Protein AF-C8NET8-F1 (afdb_monomer_lite)

Sequence (168 aa):
TKLTEAFQKNFKSFRMDRVSQWMNQAQMARPAFWRYFIEEGQDEGNPSFALRLFYNDDKLGVYVELSFIERKMNERSLMLQNKVLECEPNRNILYVASDFQKNATAYEGNVSNRDELIRAVKEEEVRKVILRRPVFLEKNKDEIEEELADALKELIPFYETIYMNEVN

Organism: NCBI:txid638301

Foldseek 3Di:
DVLVVLLCVLDDFWDKDDDDPQVVVVVPPDQRFFIWIHGPPDQQQAWTWGWTWDADPNFTWIKGKGAGDPVSHDPCNQVLQQCLLVDQFDQQKWKWFAAPVRDIDIDGRDPVVSVVVVVCVVVRRTSGIMMIHIQTPPDDPVSSSVSSSVSCVVCVVSCCRSPVVPPD

pLDDT: mean 88.05, std 14.68, range [40.94, 98.69]

Structure (mmCIF, N/CA/C/O backbone):
data_AF-C8NET8-F1
#
_entry.id   AF-C8NET8-F1
#
loop_
_atom_site.group_PDB
_atom_site.id
_atom_site.type_symbol
_atom_site.label_atom_id
_atom_site.label_alt_id
_atom_site.label_comp_id
_atom_site.label_asym_id
_atom_site.label_entity_id
_atom_site.label_seq_id
_atom_site.pdbx_PDB_ins_code
_atom_site.Cartn_x
_atom_site.Cartn_y
_atom_site.Cartn_z
_atom_site.occupancy
_atom_site.B_iso_or_equiv
_atom_site.auth_seq_id
_atom_site.auth_comp_id
_atom_site.auth_asym_id
_atom_site.auth_atom_id
_atom_site.pdbx_PDB_model_num
ATOM 1 N N . THR A 1 1 ? -13.999 11.581 8.798 1.00 70.19 1 THR A N 1
ATOM 2 C CA . THR A 1 1 ? -14.996 10.516 9.025 1.00 70.19 1 THR A CA 1
ATOM 3 C C . THR A 1 1 ? -14.444 9.547 10.027 1.00 70.19 1 THR A C 1
ATOM 5 O O . THR A 1 1 ? -13.226 9.418 10.126 1.00 70.19 1 THR A O 1
ATOM 8 N N . LYS A 1 2 ? -15.334 8.839 10.729 1.00 83.75 2 LYS A N 1
ATOM 9 C CA . LYS A 1 2 ? -14.977 7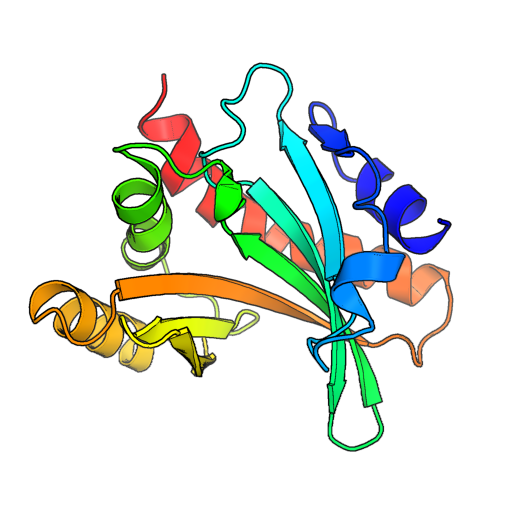.990 11.873 1.00 83.75 2 LYS A CA 1
ATOM 10 C C . LYS A 1 2 ? -13.880 6.968 11.558 1.00 83.75 2 LYS A C 1
ATOM 12 O O . LYS A 1 2 ? -12.962 6.829 12.350 1.00 83.75 2 LYS A O 1
ATOM 17 N N . LEU A 1 3 ? -13.915 6.336 10.381 1.00 84.88 3 LEU A N 1
ATOM 18 C CA . LEU A 1 3 ? -12.897 5.355 9.986 1.00 84.88 3 LEU A CA 1
ATOM 19 C C . LEU A 1 3 ? -11.511 5.988 9.775 1.00 84.88 3 LEU A C 1
ATOM 21 O O . LEU A 1 3 ? -10.520 5.481 10.285 1.00 84.88 3 LEU A O 1
ATOM 25 N N . THR A 1 4 ? -11.425 7.137 9.091 1.00 85.19 4 THR A N 1
ATOM 26 C CA . THR A 1 4 ? -10.139 7.850 8.960 1.00 85.19 4 THR A CA 1
ATOM 27 C C . THR A 1 4 ? -9.629 8.408 10.271 1.00 85.19 4 THR A C 1
ATOM 29 O O . THR A 1 4 ? -8.427 8.466 10.467 1.00 85.19 4 THR A O 1
ATOM 32 N N . GLU A 1 5 ? -10.531 8.848 11.148 1.00 87.50 5 GLU A N 1
ATOM 33 C CA . GLU A 1 5 ? -10.164 9.346 12.473 1.00 87.50 5 GLU A CA 1
ATOM 34 C C . GLU A 1 5 ? -9.640 8.208 13.347 1.00 87.50 5 GLU A C 1
ATOM 36 O O . GLU A 1 5 ? -8.664 8.405 14.057 1.00 87.50 5 GLU A O 1
ATOM 41 N N . ALA A 1 6 ? -10.238 7.016 13.265 1.00 88.19 6 ALA A N 1
ATOM 42 C CA . ALA A 1 6 ? -9.724 5.821 13.921 1.00 88.19 6 ALA A CA 1
ATOM 43 C C . ALA A 1 6 ? -8.339 5.440 13.387 1.00 88.19 6 ALA A C 1
ATOM 45 O O . ALA A 1 6 ? -7.408 5.295 14.171 1.00 88.19 6 ALA A O 1
ATOM 46 N N . PHE A 1 7 ? -8.175 5.375 12.062 1.00 90.38 7 PHE A N 1
ATOM 47 C CA . PHE A 1 7 ? -6.888 5.042 11.455 1.00 90.38 7 PHE A CA 1
ATOM 48 C C . PHE A 1 7 ? -5.795 6.077 11.769 1.00 90.38 7 PHE A C 1
ATOM 50 O O . PHE A 1 7 ? -4.673 5.698 12.089 1.00 90.38 7 PHE A O 1
ATOM 57 N N . GLN A 1 8 ? -6.133 7.374 11.774 1.00 90.50 8 GLN A N 1
ATOM 58 C CA . GLN A 1 8 ? -5.212 8.466 12.117 1.00 90.50 8 GLN A CA 1
ATOM 59 C C . GLN A 1 8 ? -4.581 8.303 13.508 1.00 90.50 8 GLN A C 1
ATOM 61 O O . GLN A 1 8 ? -3.432 8.693 13.690 1.00 90.50 8 GLN A O 1
ATOM 66 N N . LYS A 1 9 ? -5.301 7.737 14.489 1.00 92.06 9 LYS A N 1
ATOM 67 C CA . LYS A 1 9 ? -4.782 7.544 15.858 1.00 92.06 9 LYS A CA 1
ATOM 68 C C . LYS A 1 9 ? -3.564 6.622 15.915 1.00 92.06 9 LYS A C 1
ATOM 70 O O . LYS A 1 9 ? -2.822 6.679 16.889 1.00 92.06 9 LYS A O 1
ATOM 75 N N . ASN A 1 10 ? -3.363 5.790 14.892 1.00 91.44 10 ASN A N 1
ATOM 76 C CA . ASN A 1 10 ? -2.220 4.886 14.814 1.00 91.44 10 ASN A CA 1
ATOM 77 C C . ASN A 1 10 ? -0.929 5.590 14.360 1.00 91.44 10 ASN A C 1
ATOM 79 O O . ASN A 1 10 ? 0.146 5.001 14.448 1.00 91.44 10 ASN A O 1
ATOM 83 N N . PHE A 1 11 ? -1.009 6.843 13.901 1.00 88.44 11 PHE A N 1
ATOM 84 C CA . PHE A 1 11 ? 0.150 7.624 13.480 1.00 88.44 11 PHE A CA 1
ATOM 85 C C . PHE A 1 11 ? 0.521 8.688 14.514 1.00 88.44 11 PHE A C 1
ATOM 87 O O . PHE A 1 11 ? -0.349 9.361 15.066 1.00 88.44 11 PHE A O 1
ATOM 94 N N . LYS A 1 12 ? 1.827 8.891 14.724 1.00 84.12 12 LYS A N 1
ATOM 95 C CA . LYS A 1 12 ? 2.348 9.972 15.579 1.00 84.12 12 LYS A CA 1
ATOM 96 C C . LYS A 1 12 ? 2.581 11.272 14.806 1.00 84.12 12 LYS A C 1
ATOM 98 O O . LYS A 1 12 ? 2.173 12.327 15.270 1.00 84.12 12 LYS A O 1
ATOM 103 N N . SER A 1 13 ? 3.234 11.175 13.648 1.00 87.31 13 SER A N 1
ATOM 104 C CA . SER A 1 13 ? 3.774 12.296 12.862 1.00 87.31 13 SER A CA 1
ATOM 105 C C . SER A 1 13 ? 3.052 12.515 11.530 1.00 87.31 13 SER A C 1
ATOM 107 O O . SER A 1 13 ? 3.574 13.208 10.671 1.00 87.31 13 SER A O 1
ATOM 109 N N . PHE A 1 14 ? 1.882 11.911 11.300 1.00 90.50 14 PHE A N 1
ATOM 110 C CA . PHE A 1 14 ? 1.199 12.001 10.004 1.00 90.50 14 PHE A CA 1
ATOM 111 C C . PHE A 1 14 ? 0.026 12.967 10.062 1.00 90.50 14 PHE A C 1
ATOM 113 O O . PHE A 1 14 ? -0.776 12.937 10.995 1.00 90.50 14 PHE A O 1
ATOM 120 N N . ARG A 1 15 ? -0.141 13.757 9.003 1.00 89.81 15 ARG A N 1
ATOM 121 C CA . ARG A 1 15 ? -1.323 14.582 8.767 1.00 89.81 15 ARG A CA 1
ATOM 122 C C . ARG A 1 15 ? -2.241 13.925 7.744 1.00 89.81 15 ARG A C 1
ATOM 124 O O . ARG A 1 15 ? -1.801 13.382 6.731 1.00 89.81 15 ARG A O 1
ATOM 131 N N . MET A 1 16 ? -3.547 14.059 7.946 1.00 87.06 16 MET A N 1
ATOM 132 C CA . MET A 1 16 ? -4.504 13.691 6.908 1.00 87.06 16 MET A CA 1
ATOM 133 C C . MET A 1 16 ? -4.528 14.748 5.799 1.00 87.06 16 MET A C 1
ATOM 135 O O . MET A 1 16 ? -4.688 15.938 6.083 1.00 87.06 16 MET A O 1
ATOM 139 N N . ASP A 1 17 ? -4.471 14.328 4.534 1.00 78.81 17 ASP A N 1
ATOM 140 C CA . ASP A 1 17 ? -4.678 15.249 3.411 1.00 78.81 17 ASP A CA 1
ATOM 141 C C . ASP A 1 17 ? -6.120 15.809 3.415 1.00 78.81 17 ASP A C 1
ATOM 143 O O . ASP A 1 17 ? -7.048 15.265 4.047 1.00 78.81 17 ASP A O 1
ATOM 147 N N . ARG A 1 18 ? -6.326 16.934 2.718 1.00 66.88 18 ARG A N 1
ATOM 148 C CA . ARG A 1 18 ? -7.662 17.501 2.505 1.00 66.88 18 ARG A CA 1
ATOM 149 C C . ARG A 1 18 ? -8.527 16.471 1.787 1.00 66.88 18 ARG A C 1
ATOM 151 O O . ARG A 1 18 ? -8.076 15.772 0.882 1.00 66.88 18 ARG A O 1
ATOM 158 N N . VAL A 1 19 ? -9.800 16.405 2.170 1.00 57.34 19 VAL A N 1
ATOM 159 C CA . VAL A 1 19 ? -10.776 15.564 1.473 1.00 57.34 19 VAL A CA 1
ATOM 160 C C . VAL A 1 19 ? -10.811 16.023 0.016 1.00 57.34 19 VAL A C 1
ATOM 162 O O . VAL A 1 19 ? -11.105 17.186 -0.265 1.00 57.34 19 VAL A O 1
ATOM 165 N N . SER A 1 20 ? -10.461 15.136 -0.917 1.00 53.28 20 SER A N 1
ATOM 166 C CA . SER A 1 20 ? -10.640 15.420 -2.338 1.00 53.28 20 SER A CA 1
ATOM 167 C C . SER A 1 20 ? -12.110 15.750 -2.568 1.00 53.28 20 SER A C 1
ATOM 169 O O . SER A 1 20 ? -12.959 14.985 -2.114 1.00 53.28 20 SER A O 1
ATOM 171 N N . GLN A 1 21 ? -12.40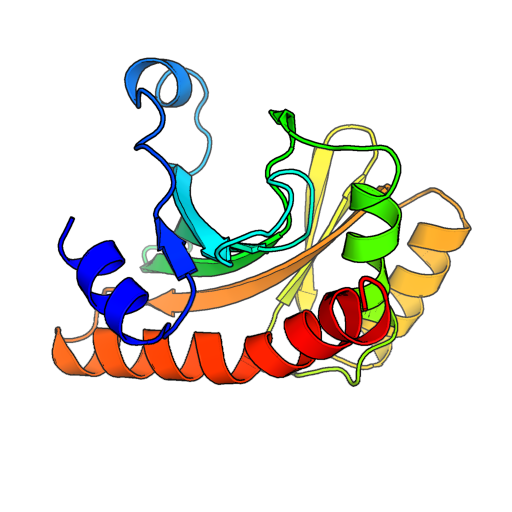4 16.857 -3.252 1.00 47.03 21 GLN A N 1
ATOM 172 C CA . GLN A 1 21 ? -13.761 17.241 -3.650 1.00 47.03 21 GLN A CA 1
ATOM 173 C C . GLN A 1 21 ? -14.424 16.052 -4.368 1.00 47.03 21 GLN A C 1
ATOM 175 O O . GLN A 1 21 ? -14.146 15.761 -5.531 1.00 47.03 21 GLN A O 1
ATOM 180 N N . TRP A 1 22 ? -15.236 15.312 -3.614 1.00 48.44 22 TRP A N 1
ATOM 181 C CA . TRP A 1 22 ? -15.704 13.955 -3.916 1.00 48.44 22 TRP A CA 1
ATOM 182 C C . TRP A 1 22 ? -16.609 13.915 -5.161 1.00 48.44 22 TRP A C 1
ATOM 184 O O . TRP A 1 22 ? -16.718 12.899 -5.844 1.00 48.44 22 TRP A O 1
ATOM 194 N N . MET A 1 23 ? -17.164 15.076 -5.521 1.00 43.41 23 MET A N 1
ATOM 195 C CA . MET A 1 23 ? -18.025 15.303 -6.682 1.00 43.41 23 MET A CA 1
ATOM 196 C C . MET A 1 23 ? -17.353 14.971 -8.026 1.00 43.41 23 MET A C 1
ATOM 198 O O . MET A 1 23 ? -18.024 14.489 -8.931 1.00 43.41 23 MET A O 1
ATOM 202 N N . ASN A 1 24 ? -16.031 15.143 -8.149 1.00 47.72 24 ASN A N 1
ATOM 203 C CA . ASN A 1 24 ? -15.316 14.866 -9.404 1.00 47.72 24 ASN A CA 1
ATOM 204 C C . ASN A 1 24 ? -14.891 13.396 -9.568 1.00 47.72 24 ASN A C 1
ATOM 206 O O . ASN A 1 24 ? -14.505 12.999 -10.662 1.00 47.72 24 ASN A O 1
ATOM 210 N N . GLN A 1 25 ? -14.939 12.582 -8.506 1.00 43.22 25 GLN A N 1
ATOM 211 C CA . GLN A 1 25 ? -14.560 11.163 -8.579 1.00 43.22 25 GLN A CA 1
ATOM 212 C C . GLN A 1 25 ? -15.761 10.227 -8.712 1.00 43.22 25 GLN A C 1
ATOM 214 O O . GLN A 1 25 ? -15.610 9.173 -9.306 1.00 43.22 25 GLN A O 1
ATOM 219 N N . ALA A 1 26 ? -16.957 10.615 -8.259 1.00 40.94 26 ALA A N 1
ATOM 220 C CA . ALA A 1 26 ? -18.168 9.808 -8.446 1.00 40.94 26 ALA A CA 1
ATOM 221 C C . ALA A 1 26 ? -18.617 9.691 -9.924 1.00 40.94 26 ALA A C 1
ATOM 223 O O . ALA A 1 26 ? -19.374 8.789 -10.264 1.00 40.94 26 ALA A O 1
ATOM 224 N N . GLN A 1 27 ? -18.141 10.577 -10.810 1.00 42.53 27 GLN A N 1
ATOM 225 C CA . GLN A 1 27 ? -18.457 10.561 -12.249 1.00 42.53 27 GLN A CA 1
ATOM 226 C C . GLN A 1 27 ? -17.671 9.512 -13.054 1.00 42.53 27 GLN A C 1
ATOM 228 O O . GLN A 1 27 ? -18.074 9.152 -14.155 1.00 42.53 27 GLN A O 1
ATOM 233 N N . MET A 1 28 ? -16.560 9.002 -12.521 1.00 44.81 28 MET A N 1
ATOM 234 C CA . MET A 1 28 ? -15.821 7.877 -13.093 1.00 44.81 28 MET A CA 1
ATOM 235 C C . MET A 1 28 ? -15.858 6.785 -12.039 1.00 44.81 28 MET A C 1
ATOM 237 O O . MET A 1 28 ? -15.259 7.013 -11.003 1.00 44.81 28 MET A O 1
ATOM 241 N N . ALA A 1 29 ? -16.536 5.657 -12.270 1.00 43.72 29 ALA A N 1
ATOM 242 C CA . ALA A 1 29 ? -16.750 4.534 -11.341 1.00 43.72 29 ALA A CA 1
ATOM 243 C C . ALA A 1 29 ? -15.458 3.892 -10.767 1.00 43.72 29 ALA A C 1
ATOM 245 O O . ALA A 1 29 ? -15.189 2.705 -10.923 1.00 43.72 29 ALA A O 1
ATOM 246 N N . ARG A 1 30 ? -14.618 4.692 -10.117 1.00 52.53 30 ARG A N 1
ATOM 247 C CA . ARG A 1 30 ? -13.421 4.313 -9.390 1.00 52.53 30 ARG A CA 1
ATOM 248 C C . ARG A 1 30 ? -13.862 4.010 -7.964 1.00 52.53 30 ARG A C 1
ATOM 250 O O . ARG A 1 30 ? -14.689 4.759 -7.434 1.00 52.53 30 ARG A O 1
ATOM 257 N N . PRO A 1 31 ? -13.316 2.961 -7.329 1.00 50.69 31 PRO A N 1
ATOM 258 C CA . PRO A 1 31 ? -13.587 2.682 -5.928 1.00 50.69 31 PRO A CA 1
ATOM 259 C C . PRO A 1 31 ? -13.393 3.967 -5.126 1.00 50.69 31 PRO A C 1
ATOM 261 O O . PRO A 1 31 ? -12.364 4.633 -5.279 1.00 50.69 31 PRO A O 1
ATOM 264 N N . ALA A 1 32 ? -14.429 4.357 -4.378 1.00 54.16 32 ALA A N 1
ATOM 265 C CA . ALA A 1 32 ? -14.519 5.648 -3.715 1.00 54.16 32 ALA A CA 1
ATOM 266 C C . ALA A 1 32 ? -13.227 5.918 -2.935 1.00 54.16 32 ALA A C 1
ATOM 268 O O . ALA A 1 32 ? -12.942 5.288 -1.914 1.00 54.16 32 ALA A O 1
ATOM 269 N N . PHE A 1 33 ? -12.406 6.823 -3.465 1.00 57.44 33 PHE A N 1
ATOM 270 C CA . PHE A 1 33 ? -11.142 7.177 -2.851 1.00 57.44 33 PHE A CA 1
ATOM 271 C C . PHE A 1 33 ? -11.403 7.725 -1.455 1.00 57.44 33 PHE A C 1
ATOM 273 O O . PHE A 1 33 ? -12.188 8.665 -1.288 1.00 57.44 33 PHE A O 1
ATOM 280 N N . TRP A 1 34 ? -10.705 7.158 -0.473 1.00 73.88 34 TRP A N 1
ATOM 281 C CA . TRP A 1 34 ? -10.628 7.730 0.850 1.00 73.88 34 TRP A CA 1
ATOM 282 C C . TRP A 1 34 ? -9.188 8.204 1.141 1.00 73.88 34 TRP A C 1
ATOM 284 O O . TRP A 1 34 ? -8.192 7.664 0.684 1.00 73.88 34 TRP A O 1
ATOM 294 N N . ARG A 1 35 ? -9.125 9.342 1.818 1.00 87.06 35 ARG A N 1
ATOM 295 C CA . ARG A 1 35 ? -7.994 10.101 2.377 1.00 87.06 35 ARG A CA 1
ATOM 296 C C . ARG A 1 35 ? -6.586 9.463 2.398 1.00 87.06 35 ARG A C 1
ATOM 298 O O . ARG A 1 35 ? -6.410 8.342 2.869 1.00 87.06 35 ARG A O 1
ATOM 305 N N . TYR A 1 36 ? -5.591 10.272 2.013 1.00 91.25 36 TYR A N 1
ATOM 306 C CA . TYR A 1 36 ? -4.164 10.032 2.272 1.00 91.25 36 TYR A CA 1
ATOM 307 C C . TYR A 1 36 ? -3.746 10.506 3.673 1.00 91.25 36 TYR A C 1
ATOM 309 O O . TYR A 1 36 ? -4.323 11.455 4.215 1.00 91.25 36 TYR A O 1
ATOM 317 N N . PHE A 1 37 ? -2.705 9.873 4.204 1.00 93.56 37 PHE A N 1
ATOM 318 C CA . PHE A 1 37 ? -2.039 10.137 5.475 1.00 93.56 37 PHE A CA 1
ATOM 319 C C . PHE A 1 37 ? -0.557 10.348 5.168 1.00 93.56 37 PHE A C 1
ATOM 321 O O . PHE A 1 37 ? 0.158 9.397 4.852 1.00 93.56 37 PHE A O 1
ATOM 328 N N . ILE A 1 38 ? -0.118 11.602 5.203 1.00 92.50 38 ILE A N 1
ATOM 329 C CA . ILE A 1 38 ? 1.209 12.043 4.754 1.00 92.50 38 ILE A CA 1
ATOM 330 C C . ILE A 1 38 ? 2.027 12.396 5.989 1.00 92.50 38 ILE A C 1
ATOM 332 O O . ILE A 1 38 ? 1.509 13.095 6.862 1.00 92.50 38 ILE A O 1
ATOM 336 N N . GLU A 1 39 ? 3.272 11.937 6.077 1.00 92.19 39 GLU A N 1
ATOM 337 C CA . GLU A 1 39 ? 4.133 12.311 7.197 1.00 92.19 39 GLU A CA 1
ATOM 338 C C . GLU A 1 39 ? 4.399 13.828 7.201 1.00 92.19 39 GLU A C 1
ATOM 340 O O . GLU A 1 39 ? 4.477 14.489 6.161 1.00 92.19 39 GLU A O 1
ATOM 345 N N . GLU A 1 40 ? 4.475 14.431 8.380 1.00 90.38 40 GLU A N 1
ATOM 346 C CA . GLU A 1 40 ? 4.793 15.845 8.527 1.00 90.38 40 GLU A CA 1
ATOM 347 C C . GLU A 1 40 ? 6.200 16.133 7.987 1.00 90.38 40 GLU A C 1
ATOM 349 O O . GLU A 1 40 ? 7.168 15.461 8.322 1.00 90.38 40 GLU A O 1
ATOM 354 N N . GLY A 1 41 ? 6.312 17.142 7.118 1.00 87.25 41 GLY A N 1
ATOM 355 C CA . GLY A 1 41 ? 7.569 17.491 6.447 1.00 87.25 41 GLY A CA 1
ATOM 356 C C . GLY A 1 41 ? 7.889 16.665 5.194 1.00 87.25 41 GLY A C 1
ATOM 357 O O . GLY A 1 41 ? 8.791 17.046 4.453 1.00 87.25 41 GLY A O 1
ATOM 358 N N . GLN A 1 42 ? 7.134 15.601 4.900 1.00 87.94 42 GLN A N 1
ATOM 359 C CA . GLN A 1 42 ? 7.303 14.804 3.683 1.00 87.94 42 GLN A CA 1
ATOM 360 C C . GLN A 1 42 ? 6.729 15.509 2.435 1.00 87.94 42 GLN A C 1
ATOM 362 O O . GLN A 1 42 ? 5.657 16.122 2.475 1.00 87.94 42 GLN A O 1
ATOM 367 N N . ASP A 1 43 ? 7.425 15.370 1.299 1.00 89.56 43 ASP A N 1
ATOM 368 C CA . ASP A 1 43 ? 6.922 15.767 -0.024 1.00 89.56 43 ASP A CA 1
ATOM 369 C C . ASP A 1 43 ? 5.705 14.912 -0.425 1.00 89.56 43 ASP A C 1
ATOM 371 O O . ASP A 1 43 ? 5.748 13.684 -0.376 1.00 89.56 43 ASP A O 1
ATOM 375 N N . GLU A 1 44 ? 4.612 15.550 -0.856 1.00 89.25 44 GLU A N 1
ATOM 376 C CA . GLU A 1 44 ? 3.342 14.866 -1.164 1.00 89.25 44 GLU A CA 1
ATOM 377 C C . GLU A 1 44 ? 3.417 13.898 -2.362 1.00 89.25 44 GLU A C 1
ATOM 379 O O . GLU A 1 44 ? 2.481 13.126 -2.590 1.00 89.25 44 GLU A O 1
ATOM 384 N N . GLY A 1 45 ? 4.490 13.959 -3.153 1.00 90.31 45 GLY A N 1
ATOM 385 C CA . GLY A 1 45 ? 4.790 13.013 -4.221 1.00 90.31 45 GLY A CA 1
ATOM 386 C C . GLY A 1 45 ? 5.454 11.725 -3.739 1.00 90.31 45 GLY A C 1
ATOM 387 O O . GLY A 1 45 ? 5.514 10.761 -4.503 1.00 90.31 45 GLY A O 1
ATOM 388 N N . ASN A 1 46 ? 5.938 11.670 -2.501 1.00 91.75 46 ASN A N 1
ATOM 389 C CA . ASN A 1 46 ? 6.599 10.483 -1.968 1.00 91.75 46 ASN A CA 1
ATOM 390 C C . ASN A 1 46 ? 5.580 9.431 -1.479 1.00 91.75 46 ASN A C 1
ATOM 392 O O . ASN A 1 46 ? 4.407 9.757 -1.257 1.00 91.75 46 ASN A O 1
ATOM 396 N N . PRO A 1 47 ? 5.993 8.154 -1.345 1.00 93.69 47 PRO A N 1
ATOM 397 C CA . PRO A 1 47 ? 5.125 7.101 -0.824 1.00 93.69 47 PRO A CA 1
ATOM 398 C C . PRO A 1 47 ? 4.564 7.442 0.561 1.00 93.69 47 PRO A C 1
ATOM 400 O O . PRO A 1 47 ? 5.273 7.943 1.418 1.00 93.69 47 PRO A O 1
ATOM 403 N N . SER A 1 48 ? 3.286 7.174 0.782 1.00 94.00 48 SER A N 1
ATOM 404 C CA . SER A 1 48 ? 2.474 7.576 1.929 1.00 94.00 48 SER A CA 1
ATOM 405 C C . SER A 1 48 ? 1.297 6.595 2.074 1.00 94.00 48 SER A C 1
ATOM 407 O O . SER A 1 48 ? 1.034 5.762 1.197 1.00 94.00 48 SER A O 1
ATOM 409 N N . PHE A 1 49 ? 0.580 6.644 3.196 1.00 95.75 49 PHE A N 1
ATOM 410 C CA . PHE A 1 49 ? -0.538 5.738 3.441 1.00 95.75 49 PHE A CA 1
ATOM 411 C C . PHE A 1 49 ? -1.865 6.297 2.925 1.00 95.75 49 PHE A C 1
ATOM 413 O O . PHE A 1 49 ? -2.102 7.504 2.926 1.00 95.75 49 PHE A O 1
ATOM 420 N N . ALA A 1 50 ? -2.777 5.417 2.525 1.00 94.00 50 ALA A N 1
ATOM 421 C CA . ALA A 1 50 ? -4.146 5.768 2.163 1.00 94.00 50 ALA A CA 1
ATOM 422 C C . ALA A 1 50 ? -5.142 4.704 2.627 1.00 94.00 50 ALA A C 1
ATOM 424 O O . ALA A 1 50 ? -4.784 3.544 2.821 1.00 94.00 50 ALA A O 1
ATOM 425 N N . LEU A 1 51 ? -6.414 5.096 2.740 1.00 92.94 51 LEU A N 1
ATOM 426 C CA . LEU A 1 51 ? -7.526 4.151 2.850 1.00 92.94 51 LEU A CA 1
ATOM 427 C C . LEU A 1 51 ? -8.309 4.107 1.537 1.00 92.94 51 LEU A C 1
ATOM 429 O O . LEU A 1 51 ? -8.804 5.123 1.069 1.00 92.94 51 LEU A O 1
ATOM 433 N N . ARG A 1 52 ? -8.495 2.939 0.927 1.00 90.81 52 ARG A N 1
ATOM 434 C CA . ARG A 1 52 ? -9.314 2.812 -0.295 1.00 90.81 52 ARG A CA 1
ATOM 435 C C . ARG A 1 52 ? -10.523 1.949 -0.028 1.00 90.81 52 ARG A C 1
ATOM 437 O O . ARG A 1 52 ? -10.346 0.796 0.338 1.00 90.81 52 ARG A O 1
ATOM 444 N N . LEU A 1 53 ? -11.728 2.470 -0.251 1.00 88.56 53 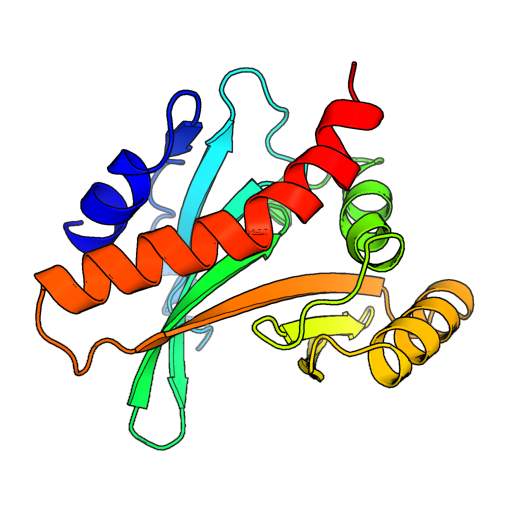LEU A N 1
ATOM 445 C CA . LEU A 1 53 ? -12.924 1.637 -0.186 1.00 88.56 53 LEU A CA 1
ATOM 446 C C . LEU A 1 53 ? -12.867 0.582 -1.292 1.00 88.56 53 LEU A C 1
ATOM 448 O O . LEU A 1 53 ? -12.536 0.904 -2.433 1.00 88.56 53 LEU A O 1
ATOM 452 N N . PHE A 1 54 ? -13.227 -0.650 -0.964 1.00 88.12 54 PHE A N 1
ATOM 453 C CA . PHE A 1 54 ? -13.501 -1.682 -1.947 1.00 88.12 54 PHE A CA 1
ATOM 454 C C . PHE A 1 54 ? -14.803 -2.395 -1.604 1.00 88.12 54 PHE A C 1
ATOM 456 O O . PHE A 1 54 ? -15.207 -2.484 -0.445 1.00 88.12 54 PHE A O 1
ATOM 463 N N . TYR A 1 55 ? -15.449 -2.898 -2.645 1.00 88.31 55 TYR A N 1
ATOM 464 C CA . TYR A 1 55 ? -16.565 -3.817 -2.542 1.00 88.31 55 TYR A CA 1
ATOM 465 C C . TYR A 1 55 ? -16.291 -4.940 -3.534 1.00 88.31 55 TYR A C 1
ATOM 467 O O . TYR A 1 55 ? -16.178 -4.672 -4.730 1.00 88.31 55 TYR A O 1
ATOM 475 N N . ASN A 1 56 ? -16.074 -6.151 -3.031 1.00 82.62 56 ASN A N 1
ATOM 476 C CA . ASN A 1 56 ? -15.759 -7.316 -3.851 1.00 82.62 56 ASN A CA 1
ATOM 477 C C . ASN A 1 56 ? -16.355 -8.574 -3.221 1.00 82.62 56 ASN A C 1
ATOM 479 O O . ASN A 1 56 ? -16.306 -8.707 -2.000 1.00 82.62 56 ASN A O 1
ATOM 483 N N . ASP A 1 57 ? -16.883 -9.478 -4.047 1.00 86.06 57 ASP A N 1
ATOM 484 C CA . ASP A 1 57 ? -17.509 -10.736 -3.611 1.00 86.06 57 ASP A CA 1
ATOM 485 C C . ASP A 1 57 ? -18.515 -10.531 -2.462 1.00 86.06 57 ASP A C 1
ATOM 487 O O . ASP A 1 57 ? -18.449 -11.188 -1.425 1.00 86.06 57 ASP A O 1
ATOM 491 N N . ASP A 1 58 ? -19.393 -9.538 -2.628 1.00 86.19 58 ASP A N 1
ATOM 492 C CA . ASP A 1 58 ? -20.392 -9.075 -1.654 1.00 86.19 58 ASP A CA 1
ATOM 493 C C . ASP A 1 58 ? -19.847 -8.544 -0.315 1.00 86.19 58 ASP A C 1
ATOM 495 O O . ASP A 1 58 ? -20.623 -8.185 0.572 1.00 86.19 58 ASP A O 1
ATOM 499 N N . LYS A 1 59 ? -18.526 -8.390 -0.181 1.00 89.44 59 LYS A N 1
ATOM 500 C CA . LYS A 1 59 ? -17.875 -7.879 1.029 1.00 89.44 59 LYS A CA 1
ATOM 501 C C . LYS A 1 59 ? -17.439 -6.433 0.874 1.00 89.44 59 LYS A C 1
ATOM 503 O O . LYS A 1 59 ? -16.696 -6.073 -0.043 1.00 89.44 59 LYS A O 1
ATOM 508 N N . LEU A 1 60 ? -17.856 -5.603 1.829 1.00 90.06 60 LEU A N 1
ATOM 509 C CA . LEU A 1 60 ? -17.401 -4.222 1.962 1.00 90.06 60 LEU A CA 1
ATOM 510 C C . LEU A 1 60 ? -16.138 -4.161 2.823 1.00 90.06 60 LEU A C 1
ATOM 512 O O . LEU A 1 60 ? -16.087 -4.713 3.923 1.00 90.06 60 LEU A O 1
ATOM 516 N N . GLY A 1 61 ? -15.132 -3.436 2.350 1.00 92.81 61 GLY A N 1
ATOM 517 C CA . GLY A 1 61 ? -13.871 -3.288 3.058 1.00 92.81 61 GLY A CA 1
ATOM 518 C C . GLY A 1 61 ? -13.143 -1.997 2.723 1.00 92.81 61 GLY A C 1
ATOM 519 O O . GLY A 1 61 ? -13.550 -1.220 1.854 1.00 92.81 61 GLY A O 1
ATOM 520 N N . VAL A 1 62 ? -12.026 -1.782 3.408 1.00 93.19 62 VAL A N 1
ATOM 521 C CA . VAL A 1 62 ? -11.012 -0.816 2.993 1.00 93.19 62 VAL A CA 1
ATOM 522 C C . VAL A 1 62 ? -9.671 -1.499 2.814 1.00 93.19 62 VAL A C 1
ATOM 524 O O . VAL A 1 62 ? -9.304 -2.390 3.571 1.00 93.19 62 VAL A O 1
ATOM 527 N N . TYR A 1 63 ? -8.907 -1.061 1.825 1.00 95.62 63 TYR A N 1
ATOM 528 C CA . TYR A 1 63 ? -7.482 -1.330 1.796 1.00 95.62 63 TYR A CA 1
ATOM 529 C C . TYR A 1 63 ? -6.763 -0.264 2.604 1.00 95.62 63 TYR A C 1
ATOM 531 O O . TYR A 1 63 ? -6.942 0.924 2.328 1.00 95.62 63 TYR A O 1
ATOM 539 N N . VAL A 1 64 ? -5.911 -0.690 3.533 1.00 97.12 64 VAL A N 1
ATOM 540 C CA . VAL A 1 64 ? -4.761 0.118 3.931 1.00 97.12 64 VAL A CA 1
ATOM 541 C C . VAL A 1 64 ? -3.737 -0.004 2.810 1.00 97.12 64 VAL A C 1
ATOM 543 O O . VAL A 1 64 ? -3.327 -1.106 2.452 1.00 97.12 64 VAL A O 1
ATOM 546 N N . GLU A 1 65 ? -3.401 1.116 2.186 1.00 96.62 65 GLU A N 1
ATOM 547 C CA . GLU A 1 65 ? -2.587 1.180 0.974 1.00 96.62 65 GLU A CA 1
ATOM 548 C C . GLU A 1 65 ? -1.300 1.956 1.258 1.00 96.62 65 GLU A C 1
ATOM 550 O O . GLU A 1 65 ? -1.372 3.068 1.776 1.00 96.62 65 GLU A O 1
ATOM 555 N N . LEU A 1 66 ? -0.145 1.400 0.885 1.00 97.31 66 LEU A N 1
ATOM 556 C CA . LEU A 1 66 ? 1.117 2.138 0.781 1.00 97.31 66 LEU A CA 1
ATOM 557 C C . LEU A 1 66 ? 1.327 2.487 -0.695 1.00 97.31 66 LEU A C 1
ATOM 559 O O . LEU A 1 66 ? 1.571 1.607 -1.524 1.00 97.31 66 LEU A O 1
ATOM 563 N N . SER A 1 67 ? 1.161 3.765 -1.029 1.00 94.94 67 SER A N 1
ATOM 564 C CA . SER A 1 67 ? 1.202 4.282 -2.403 1.00 94.94 67 SER A CA 1
ATOM 565 C C . SER A 1 67 ? 1.639 5.747 -2.421 1.00 94.94 67 SER A C 1
ATOM 567 O O . SER A 1 67 ? 1.903 6.318 -1.380 1.00 94.94 67 SER A O 1
ATOM 569 N N . PHE A 1 68 ? 1.641 6.417 -3.568 1.00 92.25 68 PHE A N 1
ATOM 570 C CA . PHE A 1 68 ? 1.813 7.872 -3.628 1.00 92.25 68 PHE A CA 1
ATOM 571 C C . PHE A 1 68 ? 0.601 8.558 -4.267 1.00 92.25 68 PHE A C 1
ATOM 573 O O . PHE A 1 68 ? -0.260 7.935 -4.906 1.00 92.25 68 PHE A O 1
ATOM 580 N N . ILE A 1 69 ? 0.520 9.878 -4.103 1.00 90.62 69 ILE A N 1
ATOM 581 C CA . ILE A 1 69 ? -0.520 10.695 -4.724 1.00 90.62 69 ILE A CA 1
ATOM 582 C C . ILE A 1 69 ? -0.142 10.943 -6.187 1.00 90.62 69 ILE A C 1
ATOM 584 O O . ILE A 1 69 ? 0.671 11.809 -6.483 1.00 90.62 69 ILE A O 1
ATOM 588 N N . GLU A 1 70 ? -0.771 10.235 -7.131 1.00 89.75 70 GLU A N 1
ATOM 589 C CA . GLU A 1 70 ? -0.391 10.282 -8.560 1.00 89.75 70 GLU A CA 1
ATOM 590 C C . GLU A 1 70 ? -0.325 11.710 -9.143 1.00 89.75 70 GLU A C 1
ATOM 592 O O . GLU A 1 70 ? 0.570 12.038 -9.910 1.00 89.75 70 GLU A O 1
ATOM 597 N N . ARG A 1 71 ? -1.249 12.599 -8.752 1.00 88.25 71 ARG A N 1
ATOM 598 C CA . ARG A 1 71 ? -1.270 14.009 -9.202 1.00 88.25 71 ARG A CA 1
ATOM 599 C C . ARG A 1 71 ? -0.180 14.895 -8.576 1.00 88.25 71 ARG A C 1
ATOM 601 O O . ARG A 1 71 ? -0.075 16.058 -8.950 1.00 88.25 71 ARG A O 1
ATOM 608 N N . LYS A 1 72 ? 0.539 14.392 -7.572 1.00 90.81 72 LYS A N 1
ATOM 609 C CA . LYS A 1 72 ? 1.665 15.051 -6.890 1.00 90.81 72 LYS A CA 1
ATOM 610 C C . LYS A 1 72 ? 2.998 14.365 -7.194 1.00 90.81 72 LYS A C 1
ATOM 612 O O . LYS A 1 72 ? 4.001 14.734 -6.605 1.00 90.81 72 LYS A O 1
ATOM 617 N N . MET A 1 73 ? 2.996 13.380 -8.093 1.00 91.06 73 MET A N 1
ATOM 618 C CA . MET A 1 73 ? 4.181 12.625 -8.484 1.00 91.06 73 MET A CA 1
ATOM 619 C C . MET A 1 73 ? 5.334 13.560 -8.881 1.00 91.06 73 MET A C 1
ATOM 621 O O . MET A 1 73 ? 5.140 14.493 -9.660 1.00 91.06 73 MET A O 1
ATOM 625 N N . ASN A 1 74 ? 6.523 13.270 -8.362 1.00 89.81 74 ASN A N 1
ATOM 626 C CA . ASN A 1 74 ? 7.790 13.923 -8.662 1.00 89.81 74 ASN A CA 1
ATOM 627 C C . ASN A 1 74 ? 8.738 12.933 -9.378 1.00 89.81 74 ASN A C 1
ATOM 629 O O . ASN A 1 74 ? 8.379 11.782 -9.640 1.00 89.81 74 ASN A O 1
ATOM 633 N N . GLU A 1 75 ? 9.949 13.378 -9.714 1.00 90.56 75 GLU A N 1
ATOM 634 C CA . GLU A 1 75 ? 10.958 12.568 -10.420 1.00 90.56 75 GLU A CA 1
ATOM 635 C C . GLU A 1 75 ? 11.375 11.286 -9.674 1.00 90.56 75 GLU A C 1
ATOM 637 O O . GLU A 1 75 ? 11.797 10.320 -10.306 1.00 90.56 75 GLU A O 1
ATOM 642 N N . ARG A 1 76 ? 11.217 11.242 -8.345 1.00 91.25 76 ARG A N 1
ATOM 643 C CA . ARG A 1 76 ? 11.601 10.103 -7.498 1.00 91.25 76 ARG A CA 1
ATOM 644 C C . ARG A 1 76 ? 10.432 9.191 -7.139 1.00 91.25 76 ARG A C 1
ATOM 646 O O . ARG A 1 76 ? 10.675 8.052 -6.755 1.00 91.25 76 ARG A O 1
ATOM 653 N N . SER A 1 77 ? 9.182 9.635 -7.281 1.00 93.19 77 SER A N 1
ATOM 654 C CA . SER A 1 77 ? 7.993 8.906 -6.812 1.00 93.19 77 SER A CA 1
ATOM 655 C C . SER A 1 77 ? 7.916 7.459 -7.293 1.00 93.19 77 SER A C 1
ATOM 657 O O . SER A 1 77 ? 7.688 6.564 -6.488 1.00 93.19 77 SER A O 1
ATOM 659 N N . LEU A 1 78 ? 8.100 7.214 -8.597 1.00 94.56 78 LEU A N 1
ATOM 660 C CA . LEU A 1 78 ? 8.011 5.860 -9.160 1.00 94.56 78 LEU A CA 1
ATOM 661 C C . LEU A 1 78 ? 9.158 4.970 -8.686 1.00 94.56 78 LEU A C 1
ATOM 663 O O . LEU A 1 78 ? 8.925 3.820 -8.322 1.00 94.56 78 LEU A O 1
ATOM 667 N N . MET A 1 79 ? 10.374 5.517 -8.656 1.00 94.25 79 MET A N 1
ATOM 668 C CA . MET A 1 79 ? 11.553 4.818 -8.154 1.00 94.25 79 MET A CA 1
ATOM 669 C C . MET A 1 79 ? 11.350 4.417 -6.689 1.00 94.25 79 MET A C 1
ATOM 671 O O . MET A 1 79 ? 11.427 3.234 -6.378 1.00 94.25 79 MET A O 1
ATOM 675 N N . LEU A 1 80 ? 11.023 5.374 -5.811 1.00 94.62 80 LEU A N 1
ATOM 676 C CA . LEU A 1 80 ? 10.770 5.116 -4.389 1.00 94.62 80 LEU A CA 1
ATOM 677 C C . LEU A 1 80 ? 9.623 4.124 -4.195 1.00 94.62 80 LEU A C 1
ATOM 679 O O . LEU A 1 80 ? 9.714 3.226 -3.366 1.00 94.62 80 LEU A O 1
ATOM 683 N N . GLN A 1 81 ? 8.552 4.250 -4.981 1.00 95.81 81 GLN A N 1
ATOM 684 C CA . GLN A 1 81 ? 7.422 3.339 -4.881 1.00 95.81 81 GLN A CA 1
ATOM 685 C C . GLN A 1 81 ? 7.807 1.898 -5.237 1.00 95.81 81 GLN A C 1
ATOM 687 O O . GLN A 1 81 ? 7.370 0.979 -4.554 1.00 95.81 81 GLN A O 1
ATOM 692 N N . ASN A 1 82 ? 8.624 1.682 -6.270 1.00 97.12 82 ASN A N 1
ATOM 693 C CA . ASN A 1 82 ? 9.009 0.333 -6.694 1.00 97.12 82 ASN A CA 1
ATOM 694 C C . ASN A 1 82 ? 10.015 -0.343 -5.750 1.00 97.12 82 ASN A C 1
ATOM 696 O O . ASN A 1 82 ? 10.109 -1.570 -5.769 1.00 97.12 82 ASN A O 1
ATOM 700 N N . LYS A 1 83 ? 10.675 0.405 -4.852 1.00 96.44 83 LYS A N 1
ATOM 701 C CA . LYS A 1 83 ? 11.533 -0.166 -3.796 1.00 96.44 83 LYS A CA 1
ATOM 702 C C . LYS A 1 83 ? 10.789 -1.075 -2.816 1.00 96.44 83 LYS A C 1
ATOM 704 O O . LYS A 1 83 ? 11.418 -1.845 -2.099 1.00 96.44 83 LYS A O 1
ATOM 709 N N . VAL A 1 84 ? 9.452 -1.083 -2.818 1.00 97.19 84 VAL A N 1
ATOM 710 C CA . VAL A 1 84 ? 8.676 -2.077 -2.052 1.00 97.19 84 VAL A CA 1
ATOM 711 C C . VAL A 1 84 ? 9.004 -3.520 -2.454 1.00 97.19 84 VAL A C 1
ATOM 713 O O . VAL A 1 84 ? 8.785 -4.439 -1.669 1.00 97.19 84 VAL A O 1
ATOM 716 N N . LEU A 1 85 ? 9.532 -3.726 -3.665 1.00 97.75 85 LEU A N 1
ATOM 717 C CA . LEU A 1 85 ? 9.995 -5.024 -4.153 1.00 97.75 85 LEU A CA 1
ATOM 718 C C . LEU A 1 85 ? 11.384 -5.415 -3.621 1.00 97.75 85 LEU A C 1
ATOM 720 O O . LEU A 1 85 ? 11.756 -6.577 -3.726 1.00 97.75 85 LEU A O 1
ATOM 724 N N . GLU A 1 86 ? 12.140 -4.482 -3.040 1.00 95.62 86 GLU A N 1
ATOM 725 C CA . GLU A 1 86 ? 13.435 -4.754 -2.394 1.00 95.62 86 GLU A CA 1
ATOM 726 C C . GLU A 1 86 ? 13.262 -5.247 -0.946 1.00 95.62 86 GLU A C 1
ATOM 728 O O . GLU A 1 86 ? 14.205 -5.734 -0.329 1.00 95.62 86 GLU A O 1
ATOM 733 N N . CYS A 1 87 ? 12.047 -5.140 -0.402 1.00 95.56 87 CYS A N 1
ATOM 734 C CA . CYS A 1 87 ? 11.714 -5.563 0.952 1.00 95.56 87 CYS A CA 1
ATOM 735 C C . CYS A 1 87 ? 11.450 -7.079 1.041 1.00 95.56 87 CYS A C 1
ATOM 737 O O . CYS A 1 87 ? 11.100 -7.747 0.056 1.00 95.56 87 CYS A O 1
ATOM 739 N N . GLU A 1 88 ? 11.547 -7.628 2.256 1.00 95.56 88 GLU A N 1
ATOM 740 C CA . GLU A 1 88 ? 11.092 -8.994 2.524 1.00 95.56 88 GLU A CA 1
ATOM 741 C C . GLU A 1 88 ? 9.583 -9.126 2.248 1.00 95.56 88 GLU A C 1
ATOM 743 O O . GLU A 1 88 ? 8.805 -8.236 2.606 1.00 95.56 88 GLU A O 1
ATOM 748 N N . PRO A 1 89 ? 9.135 -10.210 1.591 1.00 95.75 89 PRO A N 1
ATOM 749 C CA . PRO A 1 89 ? 7.746 -10.359 1.209 1.00 95.75 89 PRO A CA 1
ATOM 750 C C . PRO A 1 89 ? 6.908 -10.749 2.426 1.00 95.75 89 PRO A C 1
ATOM 752 O O . PRO A 1 89 ? 7.337 -11.513 3.292 1.00 95.75 89 PRO A O 1
ATOM 755 N N . ASN A 1 90 ? 5.671 -10.267 2.462 1.00 96.88 90 ASN A N 1
ATOM 756 C CA . ASN A 1 90 ? 4.745 -10.528 3.552 1.00 96.88 90 ASN A CA 1
ATOM 757 C C . ASN A 1 90 ? 3.415 -11.050 3.002 1.00 96.88 90 ASN A C 1
ATOM 759 O O . ASN A 1 90 ? 2.696 -10.339 2.307 1.00 96.88 90 ASN A O 1
ATOM 763 N N . ARG A 1 91 ? 3.053 -12.292 3.342 1.00 96.19 91 ARG A N 1
ATOM 764 C CA . ARG A 1 91 ? 1.859 -12.959 2.791 1.00 96.19 91 ARG A CA 1
ATOM 765 C C . ARG A 1 91 ? 0.539 -12.306 3.195 1.00 96.19 91 ARG A C 1
ATOM 767 O O . ARG A 1 91 ? -0.479 -12.587 2.572 1.00 96.19 91 ARG A O 1
ATOM 774 N N . ASN A 1 92 ? 0.544 -11.453 4.218 1.00 96.81 92 ASN A N 1
ATOM 775 C CA . ASN A 1 92 ? -0.651 -10.737 4.644 1.00 96.81 92 ASN A CA 1
ATOM 776 C C . ASN A 1 92 ? -0.989 -9.572 3.704 1.00 96.81 92 ASN A C 1
ATOM 778 O O . ASN A 1 92 ? -2.123 -9.103 3.718 1.00 96.81 92 ASN A O 1
ATOM 782 N N . ILE A 1 93 ? -0.047 -9.107 2.880 1.00 97.19 93 ILE A N 1
ATOM 783 C CA . ILE A 1 93 ? -0.260 -7.997 1.947 1.00 97.19 93 ILE A CA 1
ATOM 784 C C . ILE A 1 93 ? -0.461 -8.486 0.509 1.00 97.19 93 ILE A C 1
ATOM 786 O O . ILE A 1 93 ? -0.162 -9.626 0.149 1.00 97.19 93 ILE A O 1
ATOM 790 N N . LEU A 1 94 ? -0.931 -7.576 -0.334 1.00 98.31 94 LEU A N 1
ATOM 791 C CA . LEU A 1 94 ? -1.026 -7.738 -1.774 1.00 98.31 94 LEU A CA 1
ATOM 792 C C . LEU A 1 94 ? -0.087 -6.747 -2.456 1.00 98.31 94 LEU A C 1
ATOM 794 O O . LEU A 1 94 ? -0.133 -5.548 -2.159 1.00 98.31 94 LEU A O 1
ATOM 798 N N . TYR A 1 95 ? 0.695 -7.228 -3.416 1.00 98.69 95 TYR A N 1
ATOM 799 C CA . TYR A 1 95 ? 1.290 -6.368 -4.429 1.00 98.69 95 TYR A CA 1
ATOM 800 C C . TYR A 1 95 ? 0.210 -6.000 -5.444 1.00 98.69 95 TYR A C 1
ATOM 802 O O . TYR A 1 95 ? -0.493 -6.869 -5.951 1.00 98.69 95 TYR A O 1
ATOM 810 N N . VAL A 1 96 ? 0.074 -4.720 -5.771 1.00 98.25 96 VAL A N 1
ATOM 811 C CA . VAL A 1 96 ? -0.790 -4.265 -6.864 1.00 98.25 96 VAL A CA 1
ATOM 812 C C . VAL A 1 96 ? 0.084 -3.602 -7.913 1.00 98.25 96 VAL A C 1
ATOM 814 O O . VAL A 1 96 ? 0.551 -2.476 -7.729 1.00 98.25 96 VAL A O 1
ATOM 817 N N . ALA A 1 97 ? 0.314 -4.322 -9.005 1.00 98.38 97 ALA A N 1
ATOM 818 C CA . ALA A 1 97 ? 1.096 -3.846 -10.132 1.00 98.38 97 ALA A CA 1
ATOM 819 C C . ALA A 1 97 ? 0.200 -3.080 -11.099 1.00 98.38 97 ALA A C 1
ATOM 821 O O . ALA A 1 97 ? -0.932 -3.492 -11.349 1.00 98.38 97 ALA A O 1
ATOM 822 N N . SER A 1 98 ? 0.685 -1.965 -11.637 1.00 97.38 98 SER A N 1
ATOM 823 C CA . SER A 1 98 ? 0.010 -1.241 -12.711 1.00 97.38 98 SER A CA 1
ATOM 824 C C . SER A 1 98 ? 0.923 -1.048 -13.910 1.00 97.38 98 SER A C 1
ATOM 826 O O . SER A 1 98 ? 2.070 -0.632 -13.743 1.00 97.38 98 SER A O 1
ATOM 828 N N . ASP A 1 99 ? 0.393 -1.290 -15.105 1.00 95.69 99 ASP A N 1
ATOM 829 C CA . ASP A 1 99 ? 1.078 -1.000 -16.365 1.00 95.69 99 ASP A CA 1
ATOM 830 C C . ASP A 1 99 ? 1.018 0.506 -16.713 1.00 95.69 99 ASP A C 1
ATOM 832 O O . ASP A 1 99 ? 0.442 1.337 -15.993 1.00 95.69 99 ASP A O 1
ATOM 836 N N . PHE A 1 100 ? 1.620 0.884 -17.841 1.00 92.31 100 PHE A N 1
ATOM 837 C CA . PHE A 1 100 ? 1.595 2.263 -18.341 1.00 92.31 100 PHE A CA 1
ATOM 838 C C . PHE A 1 100 ? 0.206 2.722 -18.823 1.00 92.31 100 PHE A C 1
ATOM 840 O O . PHE A 1 100 ? -0.064 3.925 -18.853 1.00 92.31 100 PHE A O 1
ATOM 847 N N . GLN A 1 101 ? -0.694 1.787 -19.136 1.00 92.94 101 GLN A N 1
ATOM 848 C CA . GLN A 1 101 ? -2.092 2.053 -19.495 1.00 92.94 101 GLN A CA 1
ATOM 849 C C . GLN A 1 101 ? -3.006 2.187 -18.264 1.00 92.94 101 GLN A C 1
ATOM 851 O O . GLN A 1 101 ? -4.169 2.565 -18.400 1.00 92.94 101 GLN A O 1
ATOM 856 N N . LYS A 1 102 ? -2.458 1.991 -17.056 1.00 86.69 102 LYS A N 1
ATOM 857 C CA . LYS A 1 102 ? -3.147 2.017 -15.756 1.00 86.69 102 LYS A CA 1
ATOM 858 C C . LYS A 1 102 ? -4.083 0.827 -15.529 1.00 86.69 102 LYS A C 1
ATOM 860 O O . LYS A 1 102 ? -4.958 0.917 -14.664 1.00 86.69 102 LYS A O 1
ATOM 865 N N . ASN A 1 103 ? -3.881 -0.279 -16.241 1.00 91.81 103 ASN A N 1
ATOM 866 C CA . ASN A 1 103 ? -4.466 -1.559 -15.854 1.00 91.81 103 ASN A CA 1
ATOM 867 C C . ASN A 1 103 ? -3.759 -2.044 -14.591 1.00 91.81 103 ASN A C 1
ATOM 869 O O . ASN A 1 103 ? -2.547 -1.872 -14.470 1.00 91.81 103 ASN A O 1
ATOM 873 N N . ALA A 1 104 ? -4.508 -2.606 -13.642 1.00 93.38 104 ALA A N 1
ATOM 874 C CA . ALA A 1 104 ? -3.969 -3.028 -12.356 1.00 93.38 104 ALA A CA 1
ATOM 875 C C . ALA A 1 104 ? -4.313 -4.485 -12.047 1.00 93.38 104 ALA A C 1
ATOM 877 O O . ALA A 1 104 ? -5.473 -4.880 -12.158 1.00 93.38 104 ALA A O 1
ATOM 878 N N . THR A 1 105 ? -3.315 -5.236 -11.583 1.00 96.81 105 THR A N 1
ATOM 879 C CA . THR A 1 105 ? -3.444 -6.644 -11.187 1.00 96.81 105 THR A CA 1
ATOM 880 C C . THR A 1 105 ? -2.894 -6.825 -9.777 1.00 96.81 105 THR A C 1
ATOM 882 O O . THR A 1 105 ? -1.849 -6.264 -9.437 1.00 96.81 105 THR A O 1
ATOM 885 N N . ALA A 1 106 ? -3.617 -7.575 -8.945 1.00 97.00 106 ALA A N 1
ATOM 886 C CA . ALA A 1 106 ? -3.211 -7.892 -7.581 1.00 97.00 106 ALA A CA 1
ATOM 887 C C . ALA A 1 106 ? -2.537 -9.268 -7.516 1.00 97.00 106 ALA A C 1
ATOM 889 O O . ALA A 1 106 ? -3.007 -10.219 -8.135 1.00 97.00 106 ALA A O 1
ATOM 890 N N . TYR A 1 107 ? -1.477 -9.362 -6.721 1.00 98.31 107 TYR A N 1
ATOM 891 C CA . TYR A 1 107 ? -0.693 -10.565 -6.472 1.00 98.31 107 TYR A CA 1
ATOM 892 C C . TYR A 1 107 ? -0.500 -10.729 -4.966 1.00 98.31 107 TYR A C 1
ATOM 894 O O . TYR A 1 107 ? -0.370 -9.743 -4.239 1.00 98.31 107 TYR A O 1
ATOM 902 N N . GLU A 1 108 ? -0.445 -11.966 -4.483 1.00 98.25 108 GLU A N 1
ATOM 903 C CA . GLU A 1 108 ? -0.082 -12.236 -3.089 1.00 98.25 108 GLU A CA 1
ATOM 904 C C . GLU A 1 108 ? 1.337 -11.743 -2.779 1.00 98.25 108 GLU A C 1
ATOM 906 O O . GLU A 1 108 ? 2.237 -11.879 -3.613 1.00 98.25 108 GLU A O 1
ATOM 911 N N . GLY A 1 109 ? 1.557 -11.242 -1.562 1.00 98.00 109 GLY A N 1
ATOM 912 C CA . GLY A 1 109 ? 2.862 -10.819 -1.053 1.00 98.00 109 GLY A CA 1
ATOM 913 C C . GLY A 1 109 ? 3.812 -11.978 -0.742 1.00 98.00 109 GLY A C 1
ATOM 914 O O . GLY A 1 109 ? 4.236 -12.161 0.395 1.00 98.00 109 GLY A O 1
ATOM 915 N N . ASN A 1 110 ? 4.131 -12.807 -1.733 1.00 98.31 110 ASN A N 1
ATOM 916 C CA . ASN A 1 110 ? 5.051 -13.935 -1.603 1.00 98.31 110 ASN A CA 1
ATOM 917 C C . ASN A 1 110 ? 6.310 -13.740 -2.472 1.00 98.31 110 ASN A C 1
ATOM 919 O O . ASN A 1 110 ? 6.357 -12.862 -3.332 1.00 98.31 110 ASN A O 1
ATOM 923 N N . VAL A 1 111 ? 7.341 -14.559 -2.230 1.00 98.25 111 VAL A N 1
ATOM 924 C CA . VAL A 1 111 ? 8.641 -14.477 -2.928 1.00 98.25 111 VAL A CA 1
ATOM 925 C C . VAL A 1 111 ? 8.488 -14.638 -4.443 1.00 98.25 111 VAL A C 1
ATOM 927 O O . VAL A 1 111 ? 9.063 -13.854 -5.185 1.00 98.25 111 VAL A O 1
ATOM 930 N N . SER A 1 112 ? 7.689 -15.611 -4.903 1.00 98.38 112 SER A N 1
ATOM 931 C CA . SER A 1 112 ? 7.520 -15.892 -6.338 1.00 98.38 112 SER A CA 1
ATOM 932 C C . SER A 1 112 ? 6.967 -14.677 -7.079 1.00 98.38 112 SER A C 1
ATOM 934 O O . SER A 1 112 ? 7.572 -14.209 -8.038 1.00 98.38 112 SER A O 1
ATOM 936 N N . ASN A 1 113 ? 5.864 -14.114 -6.576 1.00 98.62 113 ASN A N 1
ATOM 937 C CA . ASN A 1 113 ? 5.236 -12.940 -7.175 1.00 98.62 113 ASN A CA 1
ATOM 938 C C . ASN A 1 113 ? 6.152 -11.714 -7.109 1.00 98.62 113 ASN A C 1
ATOM 940 O O . ASN A 1 113 ? 6.222 -10.950 -8.066 1.00 98.62 113 ASN A O 1
ATOM 944 N N . ARG A 1 114 ? 6.878 -11.514 -6.001 1.00 98.38 114 ARG A N 1
ATOM 945 C CA . ARG A 1 114 ? 7.847 -10.415 -5.886 1.00 98.38 114 ARG A CA 1
ATOM 946 C C . ARG A 1 114 ? 8.931 -10.528 -6.958 1.00 98.38 114 ARG A C 1
ATOM 948 O O . ARG A 1 114 ? 9.210 -9.547 -7.639 1.00 98.38 114 ARG A O 1
ATOM 955 N N . ASP A 1 115 ? 9.519 -11.709 -7.122 1.00 98.44 115 ASP A N 1
ATOM 956 C CA . ASP A 1 115 ? 10.613 -11.932 -8.066 1.00 98.44 115 ASP A CA 1
ATOM 957 C C . ASP A 1 115 ? 10.147 -11.788 -9.529 1.00 98.44 115 ASP A C 1
ATOM 959 O O . ASP A 1 115 ? 10.887 -11.259 -10.362 1.00 98.44 115 ASP A O 1
ATOM 963 N N . GLU A 1 116 ? 8.911 -12.190 -9.844 1.00 98.50 116 GLU A N 1
ATOM 964 C CA . GLU A 1 116 ? 8.266 -11.916 -11.137 1.00 98.50 116 GLU A CA 1
ATOM 965 C C . GLU A 1 116 ? 8.060 -10.414 -11.363 1.00 98.50 116 GLU A C 1
ATOM 967 O O . GLU A 1 116 ? 8.446 -9.884 -12.406 1.00 98.50 116 GLU A O 1
ATOM 972 N N . LEU A 1 117 ? 7.532 -9.699 -10.367 1.00 98.69 117 LEU A N 1
ATOM 973 C CA . LEU A 1 117 ? 7.305 -8.255 -10.450 1.00 98.69 117 LEU A CA 1
ATOM 974 C C . LEU A 1 117 ? 8.608 -7.458 -10.586 1.00 98.69 117 LEU A C 1
ATOM 976 O O . LEU A 1 117 ? 8.632 -6.464 -11.308 1.00 98.69 117 LEU A O 1
ATOM 980 N N . ILE A 1 118 ? 9.701 -7.898 -9.954 1.00 98.56 118 ILE A N 1
ATOM 981 C CA . ILE A 1 118 ? 11.034 -7.300 -10.140 1.00 98.56 118 ILE A CA 1
ATOM 982 C C . ILE A 1 118 ? 11.451 -7.375 -11.611 1.00 98.56 118 ILE A C 1
ATOM 984 O O . ILE A 1 118 ? 11.935 -6.384 -12.161 1.00 98.56 118 ILE A O 1
ATOM 988 N N . ARG A 1 119 ? 11.260 -8.531 -12.260 1.00 98.44 119 ARG A N 1
ATOM 989 C CA . ARG A 1 119 ? 11.572 -8.699 -13.689 1.00 98.44 119 ARG A CA 1
ATOM 990 C C . ARG A 1 119 ? 10.665 -7.826 -14.550 1.00 98.44 119 ARG A C 1
ATOM 992 O O . ARG A 1 119 ? 11.184 -7.051 -15.343 1.00 98.44 119 ARG A O 1
ATOM 999 N N . ALA A 1 120 ? 9.357 -7.855 -14.303 1.00 98.38 120 ALA A N 1
ATOM 1000 C CA . ALA A 1 120 ? 8.376 -7.087 -15.066 1.00 98.38 120 ALA A CA 1
ATOM 1001 C C . ALA A 1 120 ? 8.593 -5.563 -14.972 1.00 98.38 120 ALA A C 1
ATOM 1003 O O . ALA A 1 120 ? 8.386 -4.844 -15.946 1.00 98.38 120 ALA A O 1
ATOM 1004 N N . VAL A 1 121 ? 9.044 -5.045 -13.821 1.00 98.12 121 VAL A N 1
ATOM 1005 C CA . VAL A 1 121 ? 9.447 -3.631 -13.691 1.00 98.12 121 VAL A CA 1
ATOM 1006 C C . VAL A 1 121 ? 10.709 -3.344 -14.507 1.00 98.12 121 VAL A C 1
ATOM 1008 O O . VAL A 1 121 ? 10.798 -2.311 -15.165 1.00 98.12 121 VAL A O 1
ATOM 1011 N N . LYS A 1 122 ? 11.688 -4.255 -14.485 1.00 97.25 122 LYS A N 1
ATOM 1012 C CA . LYS A 1 122 ? 12.965 -4.107 -15.198 1.00 97.25 122 LYS A CA 1
ATOM 1013 C C . LYS A 1 122 ? 12.818 -4.205 -16.720 1.00 97.25 122 LYS A C 1
ATOM 1015 O O . LYS A 1 122 ? 13.608 -3.606 -17.442 1.00 97.25 122 LYS A O 1
ATOM 1020 N N . GLU A 1 123 ? 11.819 -4.948 -17.180 1.00 97.38 123 GLU A N 1
ATOM 1021 C CA . GLU A 1 123 ? 11.442 -5.125 -18.588 1.00 97.38 123 GLU A CA 1
ATOM 1022 C C . GLU A 1 123 ? 10.409 -4.085 -19.061 1.00 97.38 123 GLU A C 1
ATOM 1024 O O . GLU A 1 123 ? 9.946 -4.150 -20.194 1.00 97.38 123 GLU A O 1
ATOM 1029 N N . GLU A 1 124 ? 10.070 -3.104 -18.214 1.00 96.25 124 GLU A N 1
ATOM 1030 C CA . GLU A 1 124 ? 9.109 -2.027 -18.498 1.00 96.25 124 GLU A CA 1
ATOM 1031 C C . GLU A 1 124 ? 7.677 -2.510 -18.817 1.00 96.25 124 GLU A C 1
ATOM 1033 O O . GLU A 1 124 ? 6.865 -1.774 -19.380 1.00 96.25 124 GLU A O 1
ATOM 1038 N N . GLU A 1 125 ? 7.313 -3.720 -18.395 1.00 97.12 125 GLU A N 1
ATOM 1039 C CA . GLU A 1 125 ? 5.939 -4.233 -18.477 1.00 97.12 125 GLU A CA 1
ATOM 1040 C C . GLU A 1 125 ? 5.064 -3.667 -17.347 1.00 97.12 125 GLU A C 1
ATOM 1042 O O . GLU A 1 125 ? 3.887 -3.344 -17.532 1.00 97.12 125 GLU A O 1
ATOM 1047 N N . VAL A 1 126 ? 5.658 -3.492 -16.162 1.00 98.12 126 VAL A N 1
ATOM 1048 C CA . VAL A 1 126 ? 5.015 -2.902 -14.984 1.00 98.12 126 VAL A CA 1
ATOM 1049 C C . VAL A 1 126 ? 5.608 -1.525 -14.712 1.00 98.12 126 VAL A C 1
ATOM 1051 O O . VAL A 1 126 ? 6.799 -1.373 -14.457 1.00 98.12 126 VAL A O 1
ATOM 1054 N N . ARG A 1 127 ? 4.751 -0.500 -14.685 1.00 97.69 127 ARG A N 1
ATOM 1055 C CA . ARG A 1 127 ? 5.149 0.879 -14.373 1.00 97.69 127 ARG A CA 1
ATOM 1056 C C . ARG A 1 127 ? 5.373 1.084 -12.878 1.00 97.69 127 ARG A C 1
ATOM 1058 O O . ARG A 1 127 ? 6.291 1.798 -12.476 1.00 97.69 127 ARG A O 1
ATOM 1065 N N . LYS A 1 128 ? 4.477 0.545 -12.047 1.00 97.00 128 LYS A N 1
ATOM 1066 C CA . LYS A 1 128 ? 4.542 0.708 -10.590 1.00 97.00 128 LYS A CA 1
ATOM 1067 C C . LYS A 1 128 ? 3.989 -0.487 -9.833 1.00 97.00 128 LYS A C 1
ATOM 1069 O O . LYS A 1 128 ? 3.029 -1.102 -10.292 1.00 97.00 128 LYS A O 1
ATOM 1074 N N . VAL A 1 129 ? 4.500 -0.706 -8.627 1.00 98.38 129 VAL A N 1
ATOM 1075 C CA . VAL A 1 129 ? 3.940 -1.645 -7.650 1.00 98.38 129 VAL A CA 1
ATOM 1076 C C . VAL A 1 129 ? 3.623 -0.917 -6.346 1.00 98.38 129 VAL A C 1
ATOM 1078 O O . VAL A 1 129 ? 4.496 -0.308 -5.736 1.00 98.38 129 VAL A O 1
ATOM 1081 N N . ILE A 1 130 ? 2.362 -0.973 -5.916 1.00 97.94 130 ILE A N 1
ATOM 1082 C CA . ILE A 1 130 ? 1.909 -0.478 -4.604 1.00 97.94 130 ILE A CA 1
ATOM 1083 C C . ILE A 1 130 ? 1.549 -1.652 -3.696 1.00 97.94 130 ILE A C 1
ATOM 1085 O O . ILE A 1 130 ? 1.350 -2.765 -4.183 1.00 97.94 130 ILE A O 1
ATOM 1089 N N . LEU A 1 131 ? 1.418 -1.408 -2.392 1.00 98.56 131 LEU A N 1
ATOM 1090 C CA . LEU A 1 131 ? 1.016 -2.444 -1.437 1.00 98.56 131 LEU A CA 1
ATOM 1091 C C . LEU A 1 131 ? -0.388 -2.178 -0.911 1.00 98.56 131 LEU A C 1
ATOM 1093 O O . LEU A 1 131 ? -0.759 -1.028 -0.666 1.00 98.56 131 LEU A O 1
ATOM 1097 N N . ARG A 1 132 ? -1.157 -3.245 -0.695 1.00 97.81 132 ARG A N 1
ATOM 1098 C CA . ARG A 1 132 ? -2.470 -3.182 -0.049 1.00 97.81 132 ARG A CA 1
ATOM 1099 C C . ARG A 1 132 ? -2.631 -4.264 1.003 1.00 97.81 132 ARG A C 1
ATOM 1101 O O . ARG A 1 132 ? -2.276 -5.412 0.770 1.00 97.81 132 ARG A O 1
ATOM 1108 N N . ARG A 1 133 ? -3.280 -3.922 2.111 1.00 97.62 133 ARG A N 1
ATOM 1109 C CA . ARG A 1 133 ? -3.784 -4.866 3.110 1.00 97.62 133 ARG A CA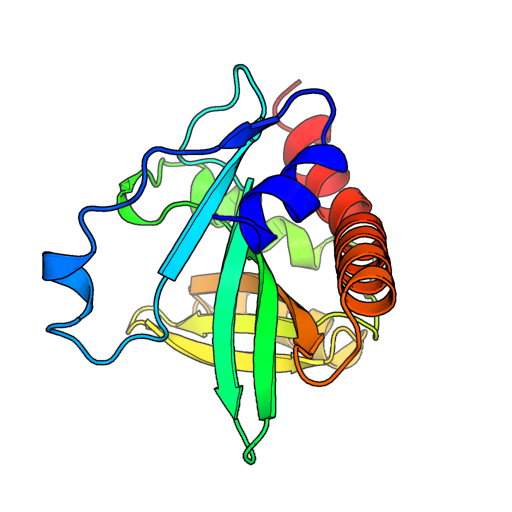 1
ATOM 1110 C C . ARG A 1 133 ? -5.296 -4.677 3.261 1.00 97.62 133 ARG A C 1
ATOM 1112 O O . ARG A 1 133 ? -5.710 -3.577 3.630 1.00 97.62 133 ARG A O 1
ATOM 1119 N N . PRO A 1 134 ? -6.137 -5.681 2.948 1.00 95.94 134 PRO A N 1
ATOM 1120 C CA . PRO A 1 134 ? -7.582 -5.558 3.137 1.00 95.94 134 PRO A CA 1
ATOM 1121 C C . PRO A 1 134 ? -7.955 -5.581 4.622 1.00 95.94 134 PRO A C 1
ATOM 1123 O O . PRO A 1 134 ? -7.370 -6.344 5.387 1.00 95.94 134 PRO A O 1
ATOM 1126 N N . VAL A 1 135 ? -8.959 -4.787 4.985 1.00 95.25 135 VAL A N 1
ATOM 1127 C CA . VAL A 1 135 ? -9.653 -4.762 6.279 1.00 95.25 135 VAL A CA 1
ATOM 1128 C C . VAL A 1 135 ? -11.151 -4.791 5.986 1.00 95.25 135 VAL A C 1
ATOM 1130 O O . VAL A 1 135 ? -11.656 -3.937 5.250 1.00 95.25 135 VAL A O 1
ATOM 1133 N N . PHE A 1 136 ? -11.864 -5.788 6.506 1.00 93.81 136 PHE A N 1
ATOM 1134 C CA . PHE A 1 136 ? -13.285 -5.985 6.201 1.00 93.81 136 PHE A CA 1
ATOM 1135 C C . PHE A 1 136 ? -14.165 -5.223 7.194 1.00 93.81 136 PHE A C 1
ATOM 1137 O O . PHE A 1 136 ? -13.917 -5.228 8.395 1.00 93.81 136 PHE A O 1
ATOM 1144 N N . LEU A 1 137 ? -15.222 -4.575 6.697 1.00 91.44 137 LEU A N 1
ATOM 1145 C CA . LEU A 1 137 ? -16.093 -3.711 7.506 1.00 91.44 137 LEU A CA 1
ATOM 1146 C C . LEU A 1 137 ? -17.345 -4.423 8.044 1.00 91.44 137 LEU A C 1
ATOM 1148 O O . LEU A 1 137 ? -18.246 -3.773 8.562 1.00 91.44 137 LEU A O 1
ATOM 1152 N N . GLU A 1 138 ? -17.409 -5.748 7.921 1.00 90.12 138 GLU A N 1
ATOM 1153 C CA . GLU A 1 138 ? -18.514 -6.579 8.428 1.00 90.12 138 GLU A CA 1
ATOM 1154 C C . GLU A 1 138 ? -18.398 -6.865 9.937 1.00 90.12 138 GLU A C 1
ATOM 1156 O O . GLU A 1 138 ? -19.318 -7.407 10.548 1.00 90.12 138 GLU A O 1
ATOM 1161 N N . LYS A 1 139 ? -17.259 -6.504 10.536 1.00 89.31 139 LYS A N 1
ATOM 1162 C CA . LYS A 1 139 ? -16.931 -6.706 11.949 1.00 89.31 139 LYS A CA 1
ATOM 1163 C C . LYS A 1 139 ? -17.469 -5.589 12.841 1.00 89.31 139 LYS A C 1
ATOM 1165 O O . LYS A 1 139 ? -17.970 -4.566 12.370 1.00 89.31 139 LYS A O 1
ATOM 1170 N N . ASN A 1 140 ? -17.362 -5.771 14.157 1.00 93.25 140 ASN A N 1
ATOM 1171 C CA . ASN A 1 140 ? -17.704 -4.696 15.082 1.00 93.25 140 ASN A CA 1
ATOM 1172 C C . ASN A 1 140 ? -16.641 -3.580 15.062 1.00 93.25 140 ASN A C 1
ATOM 1174 O O . ASN A 1 140 ? -15.551 -3.730 14.513 1.00 93.25 140 ASN A O 1
ATOM 1178 N N . LYS A 1 141 ? -16.969 -2.431 15.660 1.00 90.94 141 LYS A N 1
ATOM 1179 C CA . LYS A 1 141 ? -16.110 -1.241 15.626 1.00 90.94 141 LYS A CA 1
ATOM 1180 C C . LYS A 1 141 ? -14.698 -1.507 16.158 1.00 90.94 141 LYS A C 1
ATOM 1182 O O . LYS A 1 141 ? -13.747 -1.053 15.533 1.00 90.94 141 LYS A O 1
ATOM 1187 N N . ASP A 1 142 ? -14.569 -2.189 17.289 1.00 92.94 142 ASP A N 1
ATOM 1188 C CA . ASP A 1 142 ? -13.279 -2.362 17.960 1.00 92.94 142 ASP A CA 1
ATOM 1189 C C . ASP A 1 142 ? -12.393 -3.350 17.191 1.00 92.94 142 ASP A C 1
ATOM 1191 O O . ASP A 1 142 ? -11.213 -3.079 16.987 1.00 92.94 142 ASP A O 1
ATOM 1195 N N . GLU A 1 143 ? -12.987 -4.411 16.637 1.00 95.06 143 GLU A N 1
ATOM 1196 C CA . GLU A 1 143 ? -12.296 -5.339 15.730 1.00 95.06 143 GLU A CA 1
ATOM 1197 C C . GLU A 1 143 ? -11.796 -4.642 14.456 1.00 95.06 143 GLU A C 1
ATOM 1199 O O . GLU A 1 143 ? -10.693 -4.915 13.990 1.00 95.06 143 GLU A O 1
ATOM 1204 N N . ILE A 1 144 ? -12.583 -3.722 13.886 1.00 94.69 144 ILE A N 1
ATOM 1205 C CA . ILE A 1 144 ? -12.159 -2.936 12.717 1.00 94.69 144 ILE A CA 1
ATOM 1206 C C . ILE A 1 144 ? -10.990 -2.009 13.082 1.00 94.69 144 ILE A C 1
ATOM 1208 O O . ILE A 1 144 ? -10.061 -1.859 12.289 1.00 94.69 144 ILE A O 1
ATOM 1212 N N . GLU A 1 145 ? -11.027 -1.360 14.252 1.00 95.06 145 GLU A N 1
ATOM 1213 C CA . GLU A 1 145 ? -9.926 -0.499 14.710 1.00 95.06 145 GLU A CA 1
ATOM 1214 C C . GLU A 1 145 ? -8.631 -1.301 14.927 1.00 95.06 145 GLU A C 1
ATOM 1216 O O . GLU A 1 145 ? -7.558 -0.833 14.538 1.00 95.06 145 GLU A O 1
ATOM 1221 N N . GLU A 1 146 ? -8.731 -2.515 15.473 1.00 96.31 146 GLU A N 1
ATOM 1222 C CA . GLU A 1 146 ? -7.603 -3.435 15.641 1.00 96.31 146 GLU A CA 1
ATOM 1223 C C . GLU A 1 146 ? -7.040 -3.907 14.292 1.00 96.31 146 GLU A C 1
ATOM 1225 O O . GLU A 1 146 ? -5.840 -3.770 14.051 1.00 96.31 146 GLU A O 1
ATOM 1230 N N . GLU A 1 147 ? -7.890 -4.352 13.358 1.00 96.56 147 GLU A N 1
ATOM 1231 C CA . GLU A 1 147 ? -7.441 -4.773 12.022 1.00 96.56 147 GLU A CA 1
ATOM 1232 C C . GLU A 1 147 ? -6.771 -3.640 11.238 1.00 96.56 147 GLU A C 1
ATOM 1234 O O . GLU A 1 147 ? -5.800 -3.867 10.515 1.00 96.56 147 GLU A O 1
ATOM 1239 N N . LEU A 1 148 ? -7.269 -2.409 11.379 1.00 96.44 148 LEU A N 1
ATOM 1240 C CA . LEU A 1 148 ? -6.638 -1.223 10.806 1.00 96.44 148 LEU A CA 1
ATOM 1241 C C . LEU A 1 148 ? -5.237 -0.985 11.385 1.00 96.44 148 LEU A C 1
ATOM 1243 O O . LEU A 1 148 ? -4.319 -0.637 10.639 1.00 96.44 148 LEU A O 1
ATOM 1247 N N . ALA A 1 149 ? -5.071 -1.152 12.699 1.00 96.88 149 ALA A N 1
ATOM 1248 C CA . ALA A 1 149 ? -3.777 -1.006 13.356 1.00 96.88 149 ALA A CA 1
ATOM 1249 C C . ALA A 1 149 ? -2.801 -2.100 12.907 1.00 96.88 149 ALA A C 1
ATOM 1251 O O . ALA A 1 149 ? -1.655 -1.798 12.582 1.00 96.88 149 ALA A O 1
ATOM 1252 N N . ASP A 1 150 ? -3.254 -3.349 12.827 1.00 97.62 150 ASP A N 1
ATOM 1253 C CA . ASP A 1 150 ? -2.435 -4.466 12.357 1.00 97.62 150 ASP A CA 1
ATOM 1254 C C . ASP A 1 150 ? -2.045 -4.300 10.892 1.00 97.62 150 ASP A C 1
ATOM 1256 O O . ASP A 1 150 ? -0.877 -4.448 10.542 1.00 97.62 150 ASP A O 1
ATOM 1260 N N . ALA A 1 151 ? -2.974 -3.873 10.038 1.00 97.75 151 ALA A N 1
ATOM 1261 C CA . ALA A 1 151 ? -2.671 -3.581 8.647 1.00 97.75 151 ALA A CA 1
ATOM 1262 C C . ALA A 1 151 ? -1.606 -2.487 8.481 1.00 97.75 151 ALA A C 1
ATOM 1264 O O . ALA A 1 151 ? -0.765 -2.583 7.587 1.00 97.75 151 ALA A O 1
ATOM 1265 N N . LEU A 1 152 ? -1.608 -1.470 9.348 1.00 97.25 152 LEU A N 1
ATOM 1266 C CA . LEU A 1 152 ? -0.544 -0.473 9.369 1.00 97.25 152 LEU A CA 1
ATOM 1267 C C . LEU A 1 152 ? 0.786 -1.061 9.857 1.00 97.25 152 LEU A C 1
ATOM 1269 O O . LEU A 1 152 ? 1.807 -0.815 9.219 1.00 97.25 152 LEU A O 1
ATOM 1273 N N . LYS A 1 153 ? 0.788 -1.851 10.941 1.00 96.75 153 LYS A N 1
ATOM 1274 C CA . LYS A 1 153 ? 2.005 -2.512 11.454 1.00 96.75 153 LYS A CA 1
ATOM 1275 C C . LYS A 1 153 ? 2.684 -3.369 10.385 1.00 96.75 153 LYS A C 1
ATOM 1277 O O . LYS A 1 153 ? 3.905 -3.374 10.315 1.00 96.75 153 LYS A O 1
ATOM 1282 N N . GLU A 1 154 ? 1.906 -4.041 9.538 1.00 97.38 154 GLU A N 1
ATOM 1283 C CA . GLU A 1 154 ? 2.430 -4.867 8.441 1.00 97.38 154 GLU A CA 1
ATOM 1284 C C . GLU A 1 154 ? 3.060 -4.038 7.308 1.00 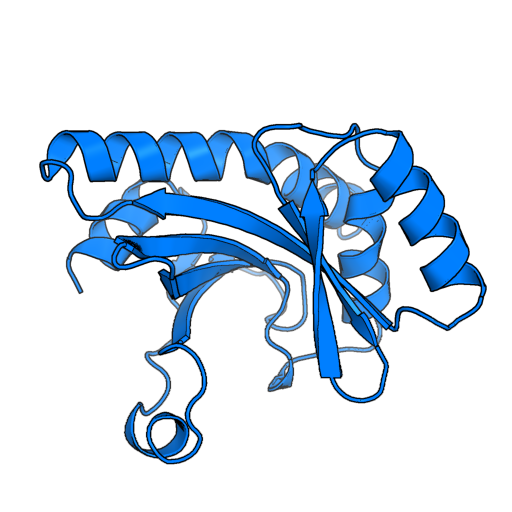97.38 154 GLU A C 1
ATOM 1286 O O . GLU A 1 154 ? 3.955 -4.518 6.614 1.00 97.38 154 GLU A O 1
ATOM 1291 N N . LEU A 1 155 ? 2.609 -2.794 7.101 1.00 97.38 155 LEU A N 1
ATOM 1292 C CA . LEU A 1 155 ? 3.068 -1.931 6.006 1.00 97.38 155 LEU A CA 1
ATOM 1293 C C . LEU A 1 155 ? 4.147 -0.915 6.419 1.00 97.38 155 LEU A C 1
ATOM 1295 O O . LEU A 1 155 ? 4.897 -0.458 5.556 1.00 97.38 155 LEU A O 1
ATOM 1299 N N . ILE A 1 156 ? 4.254 -0.568 7.706 1.00 95.25 156 ILE A N 1
ATOM 1300 C CA . ILE A 1 156 ? 5.284 0.349 8.228 1.00 95.25 156 ILE A CA 1
ATOM 1301 C C . ILE A 1 156 ? 6.711 -0.084 7.846 1.00 95.25 156 ILE A C 1
ATOM 1303 O O . ILE A 1 156 ? 7.437 0.770 7.340 1.00 95.25 156 ILE A O 1
ATOM 1307 N N . PRO A 1 157 ? 7.117 -1.365 7.976 1.00 95.00 157 PRO A N 1
ATOM 1308 C CA . PRO A 1 157 ? 8.477 -1.779 7.627 1.00 95.00 157 PRO A CA 1
ATOM 1309 C C . PRO A 1 157 ? 8.843 -1.492 6.164 1.00 95.00 157 PRO A C 1
ATOM 1311 O O . PRO A 1 157 ? 9.977 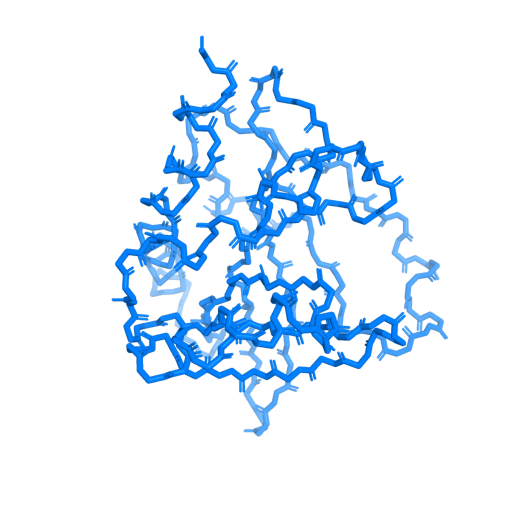-1.119 5.864 1.00 95.00 157 PRO A O 1
ATOM 1314 N N . PHE A 1 158 ? 7.875 -1.607 5.247 1.00 96.06 158 PHE A N 1
ATOM 1315 C CA . PHE A 1 158 ? 8.068 -1.243 3.842 1.00 96.06 158 PHE A CA 1
ATOM 1316 C C . PHE A 1 158 ? 8.244 0.268 3.691 1.00 96.06 158 PHE A C 1
ATOM 1318 O O . PHE A 1 158 ? 9.169 0.701 3.015 1.00 96.06 158 PHE A O 1
ATOM 1325 N N . TYR A 1 159 ? 7.394 1.071 4.339 1.00 94.75 159 TYR A N 1
ATOM 1326 C CA . TYR A 1 159 ? 7.504 2.532 4.317 1.00 94.75 159 TYR A CA 1
ATOM 1327 C C . TYR A 1 159 ? 8.862 3.013 4.842 1.00 94.75 159 TYR A C 1
ATOM 1329 O O . TYR A 1 159 ? 9.540 3.787 4.171 1.00 94.75 159 TYR A O 1
ATOM 1337 N N . GLU A 1 160 ? 9.290 2.517 6.003 1.00 91.06 160 GLU A N 1
ATOM 1338 C CA . GLU A 1 160 ? 10.584 2.862 6.596 1.00 91.06 160 GLU A CA 1
ATOM 1339 C C . GLU A 1 160 ? 11.734 2.488 5.654 1.00 91.06 160 GLU A C 1
ATOM 1341 O O . GLU A 1 160 ? 12.625 3.301 5.412 1.00 91.06 160 GLU A O 1
ATOM 1346 N N . THR A 1 161 ? 11.669 1.310 5.029 1.00 89.06 161 THR A N 1
ATOM 1347 C CA . THR A 1 161 ? 12.712 0.854 4.103 1.00 89.06 161 THR A CA 1
ATOM 1348 C C . THR A 1 161 ? 12.805 1.722 2.848 1.00 89.06 161 THR A C 1
ATOM 1350 O O . THR A 1 161 ? 13.907 2.099 2.454 1.00 89.06 161 THR A O 1
ATOM 1353 N N . ILE A 1 162 ? 11.674 2.061 2.218 1.00 88.25 162 ILE A N 1
ATOM 1354 C CA . ILE A 1 162 ? 11.674 2.796 0.941 1.00 88.25 162 ILE A CA 1
ATOM 1355 C C . ILE A 1 162 ? 11.848 4.307 1.105 1.00 88.25 162 ILE A C 1
ATOM 1357 O O . ILE A 1 162 ? 12.219 4.978 0.144 1.00 88.25 162 ILE A O 1
ATOM 1361 N N . TYR A 1 163 ? 11.530 4.853 2.282 1.00 76.88 163 TYR A N 1
ATOM 1362 C CA . TYR A 1 163 ? 11.488 6.295 2.516 1.00 76.88 163 TYR A CA 1
ATOM 1363 C C . TYR A 1 163 ? 12.540 6.769 3.526 1.00 76.88 163 TYR A C 1
ATOM 1365 O O . TYR A 1 163 ? 13.298 7.690 3.219 1.00 76.88 163 TYR A O 1
ATOM 1373 N N . MET A 1 164 ? 12.648 6.139 4.702 1.00 68.69 164 MET A N 1
ATOM 1374 C CA . MET A 1 164 ? 13.545 6.621 5.767 1.00 68.69 164 MET A CA 1
ATOM 1375 C C . MET A 1 164 ? 15.026 6.369 5.473 1.00 68.69 164 MET A C 1
ATOM 1377 O O . MET A 1 164 ? 15.862 7.147 5.927 1.00 68.69 164 MET A O 1
ATOM 1381 N N . ASN A 1 165 ? 15.346 5.332 4.696 1.00 66.19 165 ASN A N 1
ATOM 1382 C CA . ASN A 1 165 ? 16.726 5.015 4.309 1.00 66.19 165 ASN A CA 1
ATOM 1383 C C . ASN A 1 165 ? 17.251 5.858 3.133 1.00 66.19 165 ASN A C 1
ATOM 1385 O O . ASN A 1 165 ? 18.438 5.804 2.832 1.00 66.19 165 ASN A O 1
ATOM 1389 N N . GLU A 1 166 ? 16.379 6.592 2.437 1.00 58.59 166 GLU A N 1
ATOM 1390 C CA . GLU A 1 166 ? 16.681 7.193 1.125 1.00 58.59 166 GLU A CA 1
ATOM 1391 C C . GLU A 1 166 ? 16.511 8.715 1.084 1.00 58.59 166 GLU A C 1
ATOM 1393 O O . GLU A 1 166 ? 16.983 9.379 0.159 1.00 58.59 166 GLU A O 1
ATOM 1398 N N . VAL A 1 167 ? 15.779 9.270 2.052 1.00 57.31 167 VAL A N 1
ATOM 1399 C CA . VAL A 1 167 ? 15.446 10.701 2.125 1.00 57.31 167 VAL A CA 1
ATOM 1400 C C . VAL A 1 167 ? 16.142 11.393 3.310 1.00 57.31 167 VAL A C 1
ATOM 1402 O O . VAL A 1 167 ? 16.125 12.622 3.382 1.00 57.31 167 VAL A O 1
ATOM 1405 N N . ASN A 1 168 ? 16.816 10.625 4.175 1.00 48.28 168 ASN A N 1
ATOM 1406 C CA . ASN A 1 168 ? 17.759 11.107 5.195 1.00 48.28 168 ASN A CA 1
ATOM 1407 C C . ASN A 1 168 ? 19.204 10.904 4.731 1.00 48.28 168 ASN A C 1
ATOM 1409 O O . ASN A 1 168 ? 20.044 11.773 5.056 1.00 48.28 168 ASN A O 1
#

Radius of gyration: 15.41 Å; chains: 1; bounding box: 38×33×38 Å

Secondary structure (DSSP, 8-state):
-HHHHHHHTT-SSEEEPPPP-GGGTTTTT---EEEEEEETT--TTS-EEEEEEEEETTEEEEEEEEE--GGG--TTHHHHHHGGGSSPP-TTSEEEEE-TT--EEEEESSHHHHHHHHHHHHTTS-SEEEEEEEEETTS-HHHHHHHHHHHHHHHHHHHIIIIITT--